Protein AF-A0A3P1X7G7-F1 (afdb_monomer)

Secondary structure (DSSP, 8-state):
--TTT----HHHHHHIIIIITTS-HHHHHHHHHHHHHHHHHHHHHHSS-HHHHHHHTTS-THHHHTTHHHHHHHHHTTS---SS--------HHHHHHHHHHHHHHHT-

Foldseek 3Di:
DFPPPPDDLPVLVVCCVPPPVPPDPVLSVLLSVLVVLLQLLCCLVPVDGPSVVCVVVVNDCVVVVVCLVQSLQCLVVVNHSDDPDPPVPPCDPVSVVSSVVSSVSVVSD

Structure (mmCIF, N/CA/C/O backbone):
data_AF-A0A3P1X7G7-F1
#
_entry.id   AF-A0A3P1X7G7-F1
#
loop_
_atom_site.group_PDB
_atom_site.id
_atom_site.type_symbol
_atom_site.label_atom_id
_atom_site.label_alt_id
_atom_site.label_comp_id
_atom_site.label_asym_id
_atom_site.label_entity_id
_atom_site.label_seq_id
_atom_site.pdbx_PDB_ins_code
_atom_site.Cartn_x
_atom_site.Cartn_y
_atom_site.Cartn_z
_atom_site.occupancy
_atom_site.B_iso_or_equiv
_atom_site.auth_seq_id
_atom_site.auth_comp_id
_atom_site.auth_asym_id
_atom_site.auth_atom_id
_atom_site.pdbx_PDB_model_num
ATOM 1 N N . MET A 1 1 ? 7.997 -4.837 9.562 1.00 46.66 1 MET A N 1
ATOM 2 C CA . MET A 1 1 ? 8.856 -6.016 9.390 1.00 46.66 1 MET A CA 1
ATOM 3 C C . MET A 1 1 ? 8.010 -7.213 9.747 1.00 46.66 1 MET A C 1
ATOM 5 O O . MET A 1 1 ? 7.397 -7.190 10.808 1.00 46.66 1 MET A O 1
ATOM 9 N N . ASP A 1 2 ? 7.872 -8.149 8.819 1.00 44.81 2 ASP A N 1
ATOM 10 C CA . ASP A 1 2 ? 7.512 -9.524 9.152 1.00 44.81 2 ASP A CA 1
ATOM 11 C C . ASP A 1 2 ? 8.649 -10.068 10.043 1.00 44.81 2 ASP A C 1
ATOM 13 O O . ASP A 1 2 ? 9.819 -9.821 9.739 1.00 44.81 2 ASP A O 1
ATOM 17 N N . LEU A 1 3 ? 8.308 -10.658 11.191 1.00 53.03 3 LEU A N 1
ATOM 18 C CA . LEU A 1 3 ? 9.283 -11.126 12.185 1.00 53.03 3 LEU A CA 1
ATOM 19 C C . LEU A 1 3 ? 9.887 -12.496 11.816 1.00 53.03 3 LEU A C 1
ATOM 21 O O . LEU A 1 3 ? 10.930 -12.857 12.345 1.00 53.03 3 LEU A O 1
ATOM 25 N N . GLU A 1 4 ? 9.248 -13.235 10.911 1.00 53.56 4 GLU A N 1
ATOM 26 C CA . GLU A 1 4 ? 9.609 -14.592 10.492 1.00 53.56 4 GLU A CA 1
ATOM 27 C C . GLU A 1 4 ? 10.506 -14.581 9.251 1.00 53.56 4 GLU A C 1
ATOM 29 O O . GLU A 1 4 ? 11.494 -15.306 9.184 1.00 53.56 4 GLU A O 1
ATOM 34 N N . THR A 1 5 ? 10.211 -13.741 8.259 1.00 48.88 5 THR A N 1
ATOM 35 C CA . THR A 1 5 ? 10.886 -13.856 6.961 1.00 48.88 5 THR A CA 1
ATOM 36 C C . THR A 1 5 ? 12.074 -12.923 6.789 1.00 48.88 5 THR A C 1
ATOM 38 O O . THR A 1 5 ? 12.920 -13.215 5.956 1.00 48.88 5 THR A O 1
ATOM 41 N N . SER A 1 6 ? 12.217 -11.826 7.548 1.00 51.91 6 SER A N 1
ATOM 42 C CA . SER A 1 6 ? 13.286 -10.812 7.345 1.00 51.91 6 SER A CA 1
ATOM 43 C C . SER A 1 6 ? 13.467 -10.352 5.883 1.00 51.91 6 SER A C 1
ATOM 45 O O . SER A 1 6 ? 14.451 -9.690 5.547 1.00 51.91 6 SER A O 1
ATOM 47 N N . LEU A 1 7 ? 12.529 -10.697 4.998 1.00 50.34 7 LEU A N 1
ATOM 48 C CA . LEU A 1 7 ? 12.603 -10.4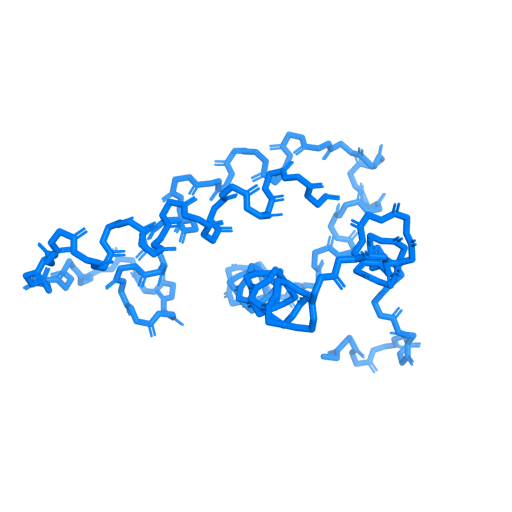17 3.580 1.00 50.34 7 LEU A CA 1
ATOM 49 C C . LEU A 1 7 ? 12.104 -8.986 3.368 1.00 50.34 7 LEU A C 1
ATOM 51 O O . LEU A 1 7 ? 11.130 -8.558 4.006 1.00 50.34 7 LEU A O 1
ATOM 55 N N . PRO A 1 8 ? 12.751 -8.212 2.481 1.00 56.00 8 PRO A N 1
ATOM 56 C CA . PRO A 1 8 ? 12.197 -6.938 2.057 1.00 56.00 8 PRO A CA 1
ATOM 57 C C . PRO A 1 8 ? 10.788 -7.172 1.503 1.00 56.00 8 PRO A C 1
ATOM 59 O O . PRO A 1 8 ? 10.510 -8.210 0.903 1.00 56.00 8 PRO A O 1
ATOM 62 N N . LEU A 1 9 ? 9.885 -6.210 1.713 1.00 68.75 9 LEU A N 1
ATOM 63 C CA . LEU A 1 9 ? 8.530 -6.294 1.175 1.00 68.75 9 LEU A CA 1
ATOM 64 C C . LEU A 1 9 ? 8.628 -6.415 -0.359 1.00 68.75 9 LEU A C 1
ATOM 66 O O . LEU A 1 9 ? 8.939 -5.437 -1.041 1.00 68.75 9 LEU A O 1
ATOM 70 N N . LEU A 1 10 ? 8.392 -7.625 -0.877 1.00 79.38 10 LEU A N 1
ATOM 71 C CA . LEU A 1 10 ? 8.611 -7.982 -2.281 1.00 79.38 10 LEU A CA 1
ATOM 72 C C . LEU A 1 10 ? 7.782 -7.096 -3.222 1.00 79.38 10 LEU A C 1
ATOM 74 O O . LEU A 1 10 ? 8.317 -6.511 -4.162 1.00 79.38 10 LEU A O 1
ATOM 78 N N . TYR A 1 11 ? 6.486 -6.948 -2.933 1.00 84.25 11 TYR A N 1
ATOM 79 C CA . TYR A 1 11 ? 5.571 -6.189 -3.784 1.00 84.25 11 TYR A CA 1
ATOM 80 C C . TYR A 1 11 ? 5.856 -4.677 -3.776 1.00 84.25 11 TYR A C 1
ATOM 82 O O . TYR A 1 11 ? 5.939 -4.100 -4.857 1.00 84.25 11 TYR A O 1
ATOM 90 N N . PRO A 1 12 ? 6.079 -3.997 -2.631 1.00 85.44 12 PRO A N 1
ATOM 91 C CA . PRO A 1 12 ? 6.440 -2.576 -2.626 1.00 85.44 12 PRO A CA 1
ATOM 92 C C . PRO A 1 12 ? 7.748 -2.280 -3.358 1.00 85.44 12 PRO A C 1
ATOM 94 O O . PRO A 1 12 ? 7.844 -1.260 -4.040 1.00 85.44 12 PRO A O 1
ATOM 97 N N . LEU A 1 13 ? 8.741 -3.172 -3.255 1.00 85.94 13 LEU A N 1
ATOM 98 C CA . LEU A 1 13 ? 9.977 -3.051 -4.028 1.00 85.94 13 LEU A CA 1
ATOM 99 C C . LEU A 1 13 ? 9.696 -3.165 -5.530 1.00 85.94 13 LEU A C 1
ATOM 101 O O . LEU A 1 13 ? 10.176 -2.343 -6.309 1.00 85.94 13 LEU A O 1
ATOM 105 N N . ARG A 1 14 ? 8.886 -4.150 -5.932 1.00 86.12 14 ARG A N 1
ATOM 106 C CA . ARG A 1 14 ? 8.488 -4.345 -7.328 1.00 86.12 14 ARG A CA 1
ATOM 107 C C . ARG A 1 14 ? 7.753 -3.125 -7.886 1.00 86.12 14 ARG A C 1
ATOM 109 O O . ARG A 1 14 ? 8.146 -2.607 -8.925 1.00 86.12 14 ARG A O 1
ATOM 116 N N . TYR A 1 15 ? 6.767 -2.613 -7.152 1.00 86.88 15 TYR A N 1
ATOM 117 C CA . TYR A 1 15 ? 6.032 -1.400 -7.510 1.00 86.88 15 TYR A CA 1
ATOM 118 C C . TYR A 1 15 ? 6.955 -0.189 -7.676 1.00 86.88 15 TYR A C 1
ATOM 120 O O . TYR A 1 15 ? 6.809 0.594 -8.616 1.00 86.88 15 TYR A O 1
ATOM 128 N N . HIS A 1 16 ? 7.944 -0.043 -6.790 1.00 84.81 16 HIS A N 1
ATOM 129 C CA . HIS A 1 16 ? 8.911 1.037 -6.901 1.00 84.81 16 HIS A CA 1
ATOM 130 C C . HIS A 1 16 ? 9.701 0.965 -8.212 1.00 84.81 16 HIS A C 1
ATOM 132 O O . HIS A 1 16 ? 9.773 1.959 -8.935 1.00 84.81 16 HIS A O 1
ATOM 138 N N . ILE A 1 17 ? 10.255 -0.207 -8.526 1.00 87.62 17 ILE A N 1
ATOM 139 C CA . ILE A 1 17 ? 11.065 -0.425 -9.729 1.00 87.62 17 ILE A CA 1
ATOM 140 C C . ILE A 1 17 ? 10.227 -0.209 -10.996 1.00 87.62 17 ILE A C 1
ATOM 142 O O . ILE A 1 17 ? 10.658 0.517 -11.890 1.00 87.62 17 ILE A O 1
ATOM 146 N N . ASP A 1 18 ? 9.022 -0.777 -11.048 1.00 88.12 18 ASP A N 1
ATOM 147 C CA . ASP A 1 18 ? 8.208 -0.801 -12.267 1.00 88.12 18 ASP A CA 1
ATOM 148 C C . ASP A 1 18 ? 7.476 0.530 -12.526 1.00 88.12 18 ASP A C 1
ATOM 150 O O . ASP A 1 18 ? 7.298 0.930 -13.679 1.00 88.12 18 ASP A O 1
ATOM 154 N N . HIS A 1 19 ? 7.062 1.252 -11.475 1.00 86.94 19 HIS A N 1
ATOM 155 C CA . HIS A 1 19 ? 6.146 2.396 -11.612 1.00 86.94 19 HIS A CA 1
ATOM 156 C C . HIS A 1 19 ? 6.668 3.724 -11.053 1.00 86.94 19 HIS A C 1
ATOM 158 O O . HIS A 1 19 ? 6.198 4.790 -11.477 1.00 86.94 19 HIS A O 1
ATOM 164 N N . LEU A 1 20 ? 7.625 3.698 -10.119 1.00 88.62 20 LEU A N 1
ATOM 165 C CA . LEU A 1 20 ? 8.095 4.903 -9.426 1.00 88.62 20 LEU A CA 1
ATOM 166 C C . LEU A 1 20 ? 9.522 5.319 -9.784 1.00 88.62 20 LEU A C 1
ATOM 168 O O . LEU A 1 20 ? 9.811 6.508 -9.679 1.00 88.62 20 LEU A O 1
ATOM 172 N N . ALA A 1 21 ? 10.388 4.409 -10.232 1.00 88.75 21 ALA A N 1
ATOM 173 C CA . ALA A 1 21 ? 11.820 4.666 -10.422 1.00 88.75 21 ALA A CA 1
ATOM 174 C C . ALA A 1 21 ? 12.126 5.911 -11.280 1.00 88.75 21 ALA A C 1
ATOM 176 O O . ALA A 1 21 ? 13.067 6.648 -10.996 1.00 88.75 21 ALA A O 1
ATOM 177 N N . PHE A 1 22 ? 11.285 6.196 -12.282 1.00 90.69 22 PHE A N 1
ATOM 178 C CA . PHE A 1 22 ? 11.432 7.345 -13.189 1.00 90.69 22 PHE A CA 1
ATOM 179 C C . PHE A 1 22 ? 10.556 8.558 -12.828 1.00 90.69 22 PHE A C 1
ATOM 181 O O . PHE A 1 22 ? 10.478 9.528 -13.583 1.00 90.69 22 PHE A O 1
ATOM 188 N N . ARG A 1 23 ? 9.852 8.524 -11.691 1.00 90.94 23 ARG A N 1
ATOM 189 C CA . ARG A 1 23 ? 9.056 9.655 -11.186 1.00 90.94 23 ARG A CA 1
ATOM 190 C C . ARG A 1 23 ? 9.928 10.616 -10.383 1.00 90.94 23 ARG A C 1
ATOM 192 O O . ARG A 1 23 ? 11.010 10.258 -9.932 1.00 90.94 23 ARG A O 1
ATOM 199 N N . SER A 1 24 ? 9.441 11.837 -10.156 1.00 93.88 24 SER A N 1
ATOM 200 C CA . SER A 1 24 ? 10.130 12.784 -9.272 1.00 93.88 24 SER A CA 1
ATOM 201 C C . SER A 1 24 ? 10.230 12.234 -7.847 1.00 93.88 24 SER A C 1
ATOM 203 O O . SER A 1 24 ? 9.322 11.542 -7.385 1.00 93.88 24 SER A O 1
ATOM 205 N N . LEU A 1 25 ? 11.294 12.590 -7.122 1.00 92.31 25 LEU A N 1
ATOM 206 C CA . LEU A 1 25 ? 11.528 12.097 -5.760 1.00 92.31 25 LEU A CA 1
ATOM 207 C C . LEU A 1 25 ? 10.346 12.378 -4.817 1.00 92.31 25 LEU A C 1
ATOM 209 O O . LEU A 1 25 ? 9.994 11.525 -4.005 1.00 92.31 25 LEU A O 1
ATOM 213 N N . SER A 1 26 ? 9.681 13.534 -4.955 1.00 91.19 26 SER A N 1
ATOM 214 C CA . SER A 1 26 ? 8.493 13.837 -4.146 1.00 91.19 26 SER A CA 1
ATOM 215 C C . SER A 1 26 ? 7.327 12.893 -4.453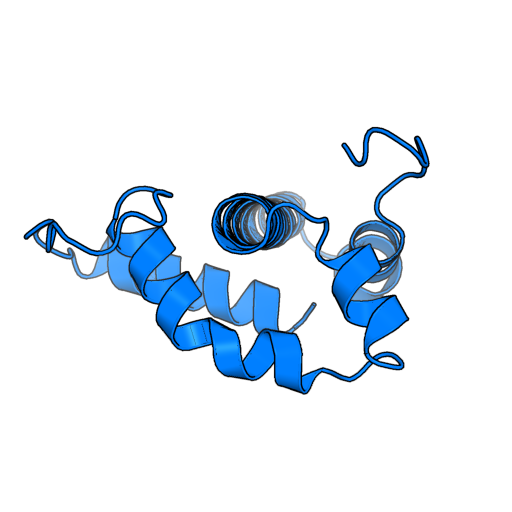 1.00 91.19 26 SER A C 1
ATOM 217 O O . SER A 1 26 ? 6.643 12.451 -3.535 1.00 91.19 26 SER A O 1
ATOM 219 N N . THR A 1 27 ? 7.138 12.518 -5.722 1.00 89.88 27 THR A N 1
ATOM 220 C CA . THR A 1 27 ? 6.099 11.567 -6.138 1.00 89.88 27 THR A CA 1
ATOM 221 C C . THR A 1 27 ? 6.420 10.159 -5.649 1.00 89.88 27 THR A C 1
ATOM 223 O O . THR A 1 27 ? 5.530 9.471 -5.147 1.00 89.88 27 THR A O 1
ATOM 226 N N . GLN A 1 28 ? 7.688 9.741 -5.746 1.00 90.38 28 GLN A N 1
ATOM 227 C CA . GLN A 1 28 ? 8.150 8.465 -5.195 1.00 90.38 28 GLN A CA 1
ATOM 228 C C . GLN A 1 28 ? 7.882 8.404 -3.688 1.00 90.38 28 GLN A C 1
ATOM 230 O O . GLN A 1 28 ? 7.237 7.472 -3.213 1.00 90.38 28 GLN A O 1
ATOM 235 N N . SER A 1 29 ? 8.307 9.434 -2.951 1.00 92.19 29 SER A N 1
ATOM 236 C CA . SER A 1 29 ? 8.129 9.535 -1.501 1.00 92.19 29 SER A CA 1
ATOM 237 C C . SER A 1 29 ? 6.652 9.523 -1.100 1.00 92.19 29 SER A C 1
ATOM 239 O O . SER A 1 29 ? 6.263 8.727 -0.250 1.00 92.19 29 SER A O 1
ATOM 241 N N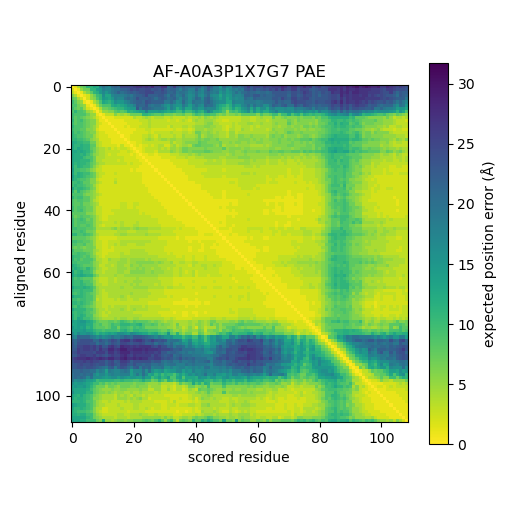 . ALA A 1 30 ? 5.803 10.326 -1.750 1.00 90.50 30 ALA A N 1
ATOM 242 C CA . ALA A 1 30 ? 4.371 10.373 -1.455 1.00 90.50 30 ALA A CA 1
ATOM 243 C C . ALA A 1 30 ? 3.665 9.031 -1.727 1.00 90.50 30 ALA A C 1
ATOM 245 O O . ALA A 1 30 ? 2.833 8.590 -0.928 1.00 90.50 30 ALA A O 1
ATOM 246 N N . SER A 1 31 ? 4.017 8.358 -2.825 1.00 90.69 31 SER A N 1
ATOM 247 C CA . SER A 1 31 ? 3.430 7.062 -3.189 1.00 90.69 31 SER A CA 1
ATOM 248 C C . SER A 1 31 ? 3.870 5.968 -2.214 1.00 90.69 31 SER A C 1
ATOM 250 O O . SER A 1 31 ? 3.027 5.276 -1.647 1.00 90.69 31 SER A O 1
ATOM 252 N N . LEU A 1 32 ? 5.171 5.874 -1.917 1.00 91.50 32 LEU A N 1
ATOM 253 C CA . LEU A 1 32 ? 5.705 4.913 -0.945 1.00 91.50 32 LEU A CA 1
ATOM 254 C C . LEU A 1 32 ? 5.171 5.156 0.469 1.00 91.50 32 LEU A C 1
ATOM 256 O O . LEU A 1 32 ? 4.890 4.202 1.189 1.00 91.50 32 LEU A O 1
ATOM 260 N N . GLN A 1 33 ? 4.974 6.415 0.861 1.00 93.00 33 GLN A N 1
ATOM 261 C CA . GLN A 1 33 ? 4.358 6.750 2.142 1.00 93.00 33 GLN A CA 1
ATOM 262 C C . GLN A 1 33 ? 2.907 6.252 2.220 1.00 93.00 33 GLN A C 1
ATOM 264 O O . GLN A 1 33 ? 2.474 5.776 3.268 1.00 93.00 33 GLN A O 1
ATOM 269 N N . SER A 1 34 ? 2.166 6.324 1.113 1.00 92.38 34 SER A N 1
ATOM 270 C CA . SER A 1 34 ? 0.792 5.814 1.025 1.00 92.38 34 SER A CA 1
ATOM 271 C C . SER A 1 34 ? 0.753 4.290 1.149 1.00 92.38 34 SER A C 1
ATOM 273 O O . SER A 1 34 ? -0.009 3.762 1.959 1.00 92.38 34 SER A O 1
ATOM 275 N N . VAL A 1 35 ? 1.638 3.594 0.426 1.00 92.81 35 VAL A N 1
ATOM 276 C CA . VAL A 1 35 ? 1.806 2.133 0.523 1.00 92.81 35 VAL A CA 1
ATOM 277 C C . VAL A 1 35 ? 2.205 1.732 1.945 1.00 92.81 35 VAL A C 1
ATOM 279 O O . VAL A 1 35 ? 1.630 0.804 2.508 1.00 92.81 35 VAL A O 1
ATOM 282 N N . LYS A 1 36 ? 3.118 2.468 2.587 1.00 92.44 36 LYS A N 1
ATOM 283 C CA . LYS A 1 36 ? 3.489 2.236 3.990 1.00 92.44 36 LYS A CA 1
ATOM 284 C C . LYS A 1 36 ? 2.276 2.312 4.920 1.00 92.44 36 LYS A C 1
ATOM 286 O O . LYS A 1 36 ? 2.091 1.406 5.729 1.00 92.44 36 LYS A O 1
ATOM 291 N N . PHE A 1 37 ? 1.443 3.347 4.795 1.00 93.38 37 PHE A N 1
ATOM 292 C CA . PHE A 1 37 ? 0.240 3.477 5.621 1.00 93.38 37 PHE A CA 1
ATOM 293 C C . PHE A 1 37 ? -0.741 2.327 5.412 1.00 93.38 37 PHE A C 1
ATOM 295 O O . PHE A 1 37 ? -1.325 1.858 6.384 1.00 93.38 37 PHE A O 1
ATOM 302 N N . PHE A 1 38 ? -0.893 1.841 4.180 1.00 94.12 38 PHE A N 1
ATOM 303 C CA . PHE A 1 38 ? -1.730 0.677 3.902 1.00 94.12 38 PHE A CA 1
ATOM 304 C C . PHE A 1 38 ? -1.201 -0.594 4.577 1.00 94.12 38 PHE A C 1
ATOM 306 O O . PHE A 1 38 ? -1.964 -1.331 5.195 1.00 94.12 38 PHE A O 1
ATOM 313 N N . TYR A 1 39 ? 0.113 -0.823 4.551 1.00 92.62 39 TYR A N 1
ATOM 314 C CA . TYR A 1 39 ? 0.726 -1.959 5.247 1.00 92.62 39 TYR A CA 1
ATOM 315 C C . TYR A 1 39 ? 0.582 -1.864 6.770 1.00 92.62 39 TYR A C 1
ATOM 317 O O . TYR A 1 39 ? 0.382 -2.878 7.440 1.00 92.62 39 TYR A O 1
ATOM 325 N N . GLU A 1 40 ? 0.688 -0.659 7.331 1.00 92.75 40 GLU A N 1
ATOM 326 C CA . GLU A 1 40 ? 0.456 -0.421 8.757 1.00 92.75 40 GLU A CA 1
ATOM 327 C C . GLU A 1 40 ? -1.002 -0.684 9.138 1.00 92.75 40 GLU A C 1
ATOM 329 O O . GLU A 1 40 ? -1.238 -1.404 10.107 1.00 92.75 40 GLU A O 1
ATOM 334 N N . PHE A 1 41 ? -1.951 -0.177 8.347 1.00 94.19 41 PHE A N 1
ATOM 335 C CA . PHE A 1 41 ? -3.381 -0.462 8.473 1.00 94.19 41 PHE A CA 1
ATOM 336 C C . PHE A 1 41 ? -3.657 -1.968 8.449 1.00 94.19 41 PHE A C 1
ATOM 338 O O . PHE A 1 41 ? -4.275 -2.500 9.371 1.00 94.19 41 PHE A O 1
ATOM 345 N N . TRP A 1 42 ? -3.147 -2.666 7.431 1.00 94.31 42 TRP A N 1
ATOM 346 C CA . TRP A 1 42 ? -3.386 -4.093 7.242 1.00 94.31 42 TRP A CA 1
ATOM 347 C C . TRP A 1 42 ? -2.891 -4.902 8.435 1.00 94.31 42 TRP A C 1
ATOM 349 O O . TRP A 1 42 ? -3.616 -5.729 8.983 1.00 94.31 42 TRP A O 1
ATOM 359 N N . ARG A 1 43 ? -1.672 -4.607 8.897 1.00 91.38 43 ARG A N 1
ATOM 360 C CA . ARG A 1 43 ? -1.085 -5.266 10.064 1.00 91.38 43 ARG A CA 1
ATOM 361 C C . ARG A 1 43 ? -1.856 -4.963 11.345 1.00 91.38 43 ARG A C 1
ATOM 363 O O . ARG A 1 43 ? -2.016 -5.862 12.160 1.00 91.38 43 ARG A O 1
ATOM 370 N N . GLN A 1 44 ? -2.324 -3.728 11.538 1.00 91.00 44 GLN A N 1
ATOM 371 C CA . GLN A 1 44 ? -3.152 -3.380 12.697 1.00 91.00 44 GLN A CA 1
ATOM 372 C C . GLN A 1 44 ? -4.491 -4.133 12.691 1.00 91.00 44 GLN A C 1
ATOM 374 O O . GLN A 1 44 ? -4.944 -4.556 13.749 1.00 91.00 44 GLN A O 1
ATOM 379 N N . LYS A 1 45 ? -5.111 -4.317 11.518 1.00 92.00 45 LYS A N 1
ATOM 380 C CA . LYS A 1 45 ? -6.416 -4.979 11.382 1.00 92.00 45 LYS A CA 1
ATOM 381 C C . L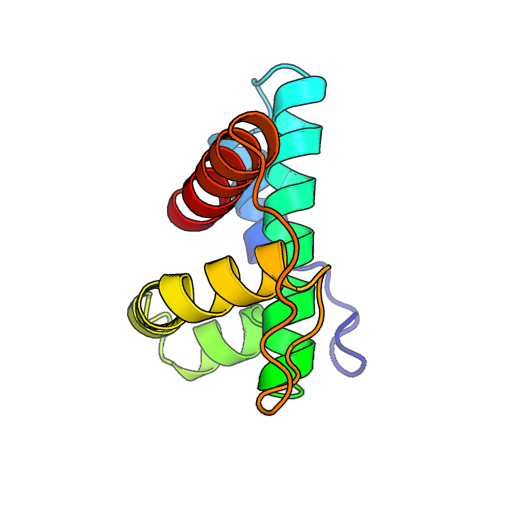YS A 1 45 ? -6.331 -6.508 11.446 1.00 92.00 45 LYS A C 1
ATOM 383 O O . LYS A 1 45 ? -7.156 -7.132 12.103 1.00 92.00 45 LYS A O 1
ATOM 388 N N . TYR A 1 46 ? -5.349 -7.101 10.771 1.00 91.00 46 TYR A N 1
ATOM 389 C CA . TYR A 1 46 ? -5.267 -8.549 10.540 1.00 91.00 46 TYR A CA 1
ATOM 390 C C . TYR A 1 46 ? -4.140 -9.250 11.306 1.00 91.00 46 TYR A C 1
ATOM 392 O 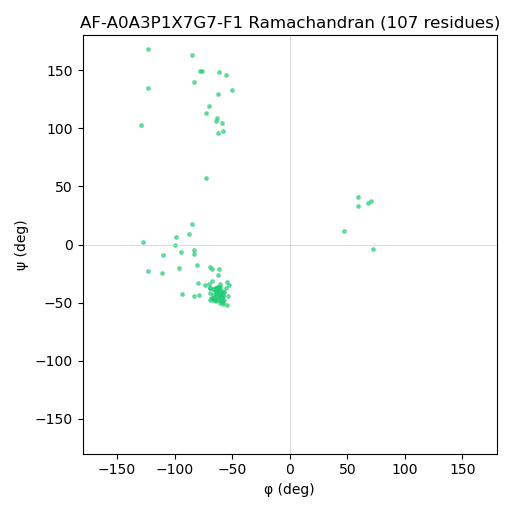O . TYR A 1 46 ? -4.058 -10.474 11.284 1.00 91.00 46 TYR A O 1
ATOM 400 N N . GLY A 1 47 ? -3.237 -8.506 11.949 1.00 89.38 47 GLY A N 1
ATOM 401 C CA . GLY A 1 47 ? -2.092 -9.065 12.678 1.00 89.38 47 GLY A CA 1
ATOM 402 C C . GLY A 1 47 ? -0.972 -9.633 11.794 1.00 89.38 47 GLY A C 1
ATOM 403 O O . GLY A 1 47 ? 0.074 -10.011 12.313 1.00 89.38 47 GLY A O 1
ATOM 404 N N . VAL A 1 48 ? -1.147 -9.654 10.469 1.00 89.75 48 VAL A N 1
ATOM 405 C CA . VAL A 1 48 ? -0.193 -10.202 9.488 1.00 89.75 48 VAL A CA 1
ATOM 406 C C . VAL A 1 48 ? 0.212 -9.158 8.444 1.00 89.75 48 VAL A C 1
ATOM 408 O O . VAL A 1 48 ? -0.377 -8.080 8.359 1.00 89.75 48 VAL A O 1
ATOM 411 N N . SER A 1 49 ? 1.247 -9.441 7.647 1.00 89.56 49 SER A N 1
ATOM 412 C CA . SER A 1 49 ? 1.653 -8.557 6.548 1.00 89.56 49 SER A CA 1
ATOM 413 C C . SER A 1 49 ? 0.702 -8.679 5.350 1.00 89.56 49 SER A C 1
ATOM 415 O O . SER A 1 49 ? 0.176 -9.757 5.076 1.00 89.56 49 SER A O 1
ATOM 417 N N . PHE A 1 50 ? 0.520 -7.593 4.591 1.00 91.00 50 PHE A N 1
ATOM 418 C CA . PHE A 1 50 ? -0.264 -7.652 3.353 1.00 91.00 50 PHE A CA 1
ATOM 419 C C . PHE A 1 50 ? 0.338 -8.637 2.339 1.00 91.00 50 PHE A C 1
ATOM 421 O O . PHE A 1 50 ? -0.402 -9.409 1.743 1.00 91.00 50 PHE A O 1
ATOM 428 N N . CYS A 1 51 ? 1.672 -8.680 2.196 1.00 89.44 51 CYS A N 1
ATOM 429 C CA . CYS A 1 51 ? 2.346 -9.645 1.317 1.00 89.44 51 CYS A CA 1
ATOM 430 C C . CYS A 1 51 ? 1.935 -11.091 1.626 1.00 89.44 51 CYS A C 1
ATOM 432 O O . CYS A 1 51 ? 1.667 -11.858 0.704 1.00 89.44 51 CYS A O 1
ATOM 434 N N . TYR A 1 52 ? 1.880 -11.446 2.915 1.00 88.69 52 TYR A N 1
ATOM 435 C CA . TYR A 1 52 ? 1.471 -12.774 3.360 1.00 88.69 52 TYR A CA 1
ATOM 436 C C . TYR A 1 52 ? 0.007 -13.057 3.018 1.00 88.69 52 TYR A C 1
ATOM 438 O O . TYR A 1 52 ? -0.295 -14.104 2.449 1.00 88.69 52 TYR A O 1
ATOM 446 N N . SER A 1 53 ? -0.901 -12.123 3.324 1.00 90.88 53 SER A N 1
ATOM 447 C CA . SER A 1 53 ? -2.324 -12.270 2.998 1.00 90.88 53 SER A CA 1
ATOM 448 C C . SER A 1 53 ? -2.556 -12.395 1.493 1.00 90.88 53 SER A C 1
ATOM 450 O O . SER A 1 53 ? -3.320 -13.255 1.069 1.00 90.88 53 SER A O 1
ATOM 452 N N . PHE A 1 54 ? -1.862 -11.588 0.689 1.00 90.75 54 PHE A N 1
ATOM 453 C CA . PHE A 1 54 ? -1.968 -11.614 -0.766 1.00 90.75 54 PHE A CA 1
ATOM 454 C C . PHE A 1 54 ? -1.478 -12.943 -1.339 1.00 90.75 54 PHE A C 1
ATOM 456 O O . PHE A 1 54 ? -2.217 -13.595 -2.071 1.00 90.75 54 PHE A O 1
ATOM 463 N N . TYR A 1 55 ? -0.301 -13.411 -0.918 1.00 89.38 55 TYR A N 1
ATOM 464 C CA . TYR A 1 55 ? 0.207 -14.728 -1.304 1.00 89.38 55 TYR A CA 1
ATOM 465 C C . TYR A 1 55 ? -0.748 -15.863 -0.894 1.00 89.38 55 TYR A C 1
ATOM 467 O O . TYR A 1 55 ? -1.084 -16.716 -1.709 1.00 89.38 55 TYR A O 1
ATOM 475 N N . SER A 1 56 ? -1.250 -15.837 0.345 1.00 89.44 56 SER A N 1
ATOM 476 C CA . SER A 1 56 ? -2.161 -16.866 0.876 1.00 89.44 56 SER A CA 1
ATOM 477 C C . SER A 1 56 ? -3.536 -16.874 0.199 1.00 89.44 56 SER A C 1
ATOM 479 O O . SER A 1 56 ? -4.240 -17.876 0.256 1.00 89.44 56 SER A O 1
ATOM 481 N N . SER A 1 57 ? -3.924 -15.764 -0.432 1.00 91.25 57 SER A N 1
ATOM 482 C CA . SER A 1 57 ? -5.172 -15.629 -1.194 1.00 91.25 57 SER A CA 1
ATOM 483 C C . SER A 1 57 ? -5.060 -16.059 -2.660 1.00 91.25 57 SER A C 1
ATOM 485 O O . SER A 1 57 ? -5.96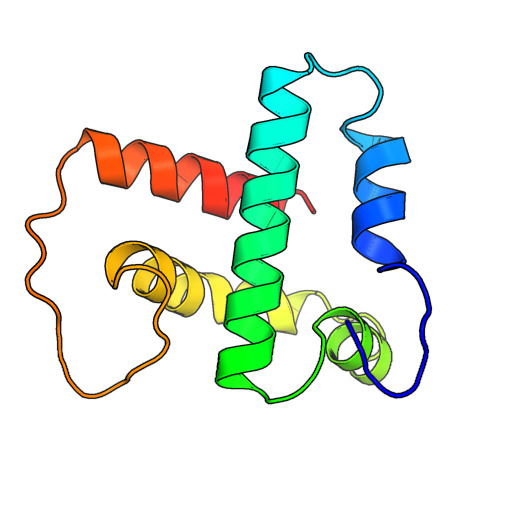8 -15.774 -3.434 1.00 91.25 57 SER A O 1
ATOM 487 N N . ASP A 1 58 ? -3.942 -16.680 -3.051 1.00 91.94 58 ASP A N 1
ATOM 488 C CA . ASP A 1 58 ? -3.586 -16.937 -4.451 1.00 91.94 58 ASP A CA 1
ATOM 489 C C . ASP A 1 58 ? -3.485 -15.646 -5.284 1.00 91.94 58 ASP A C 1
ATOM 491 O O . ASP A 1 58 ? -3.921 -15.564 -6.427 1.00 91.94 58 ASP A O 1
ATOM 495 N N . HIS A 1 59 ? -2.899 -14.603 -4.687 1.00 88.94 59 HIS A N 1
ATOM 496 C CA . HIS A 1 59 ? -2.716 -13.288 -5.311 1.00 88.94 59 HIS A CA 1
ATOM 497 C C . HIS A 1 59 ? -4.037 -12.628 -5.738 1.00 88.94 59 HIS A C 1
ATOM 499 O O . HIS A 1 59 ? -4.076 -11.886 -6.721 1.00 88.94 59 HIS A O 1
ATOM 505 N N . ASN A 1 60 ? -5.121 -12.864 -4.992 1.00 91.75 60 ASN A N 1
ATOM 506 C CA . ASN A 1 60 ? -6.411 -12.243 -5.257 1.00 91.75 60 ASN A CA 1
ATOM 507 C C . ASN A 1 60 ? -6.391 -10.746 -4.865 1.00 91.75 60 ASN A C 1
ATOM 509 O O . ASN A 1 60 ? -6.309 -10.433 -3.674 1.00 91.75 60 ASN A O 1
ATOM 513 N N . PRO A 1 61 ? -6.502 -9.798 -5.817 1.00 88.56 61 PRO A N 1
ATOM 514 C CA . PRO A 1 61 ? -6.485 -8.365 -5.514 1.00 88.56 61 PRO A CA 1
ATOM 515 C C . PRO A 1 61 ? -7.736 -7.887 -4.764 1.00 88.56 61 PRO A C 1
ATOM 517 O O . PRO A 1 61 ? -7.687 -6.849 -4.096 1.00 88.56 61 PRO A O 1
ATOM 520 N N . ASP A 1 62 ? -8.839 -8.640 -4.807 1.00 92.50 62 ASP A N 1
ATOM 521 C CA . ASP A 1 62 ? -10.101 -8.253 -4.170 1.00 92.50 62 ASP A CA 1
ATOM 522 C C . ASP A 1 62 ? -9.967 -8.113 -2.651 1.00 92.50 62 ASP A C 1
ATOM 524 O O . ASP A 1 62 ? -10.674 -7.304 -2.045 1.00 92.50 62 ASP A O 1
ATOM 528 N N . ILE A 1 63 ? -9.009 -8.821 -2.032 1.00 92.81 63 ILE A N 1
ATOM 529 C CA . ILE A 1 63 ? -8.732 -8.685 -0.596 1.00 92.81 63 ILE A CA 1
ATOM 530 C C . ILE A 1 63 ? -8.304 -7.254 -0.242 1.00 92.81 63 ILE A C 1
ATOM 532 O O . ILE A 1 63 ? -8.621 -6.765 0.838 1.00 92.81 63 ILE A O 1
ATOM 536 N N . ALA A 1 64 ? -7.585 -6.574 -1.142 1.00 91.62 64 ALA A N 1
ATOM 537 C CA . ALA A 1 64 ? -7.148 -5.196 -0.953 1.00 91.62 64 ALA A CA 1
ATOM 538 C C . ALA A 1 64 ? -8.256 -4.218 -1.346 1.00 91.62 64 ALA A C 1
ATOM 540 O O . ALA A 1 64 ? -8.531 -3.266 -0.615 1.00 91.62 64 ALA A O 1
ATOM 541 N N . VAL A 1 65 ? -8.916 -4.463 -2.483 1.00 91.19 65 VAL A N 1
ATOM 542 C CA . VAL A 1 65 ? -9.974 -3.589 -3.016 1.00 91.19 65 VAL A CA 1
ATOM 543 C C . VAL A 1 65 ? -11.144 -3.476 -2.038 1.00 91.19 65 VAL A C 1
ATOM 545 O O . VAL A 1 65 ? -11.599 -2.363 -1.761 1.00 91.19 65 VAL A O 1
ATOM 548 N N . GLY A 1 66 ? -11.581 -4.594 -1.449 1.00 91.88 66 GLY A N 1
ATOM 549 C CA . GLY A 1 66 ? -12.653 -4.617 -0.448 1.00 91.88 66 GLY A CA 1
ATOM 550 C C . GLY A 1 66 ? -12.334 -3.820 0.822 1.00 91.88 66 GLY A C 1
ATOM 551 O O . GLY A 1 66 ? -13.240 -3.377 1.525 1.00 91.88 66 GLY A O 1
ATOM 552 N N . GLU A 1 67 ? -11.053 -3.568 1.089 1.00 93.56 67 GLU A N 1
ATOM 553 C CA . GLU A 1 67 ? -10.570 -2.858 2.272 1.00 93.56 67 GLU A CA 1
ATOM 554 C C . GLU A 1 67 ? -10.358 -1.356 2.055 1.00 93.56 67 GLU A C 1
ATOM 556 O O . GLU A 1 67 ? -10.111 -0.627 3.017 1.00 93.56 67 GLU A O 1
ATOM 561 N N . MET A 1 68 ? -10.500 -0.848 0.827 1.00 92.50 68 MET A N 1
ATOM 562 C CA . MET A 1 68 ? -10.294 0.576 0.530 1.00 92.50 68 ME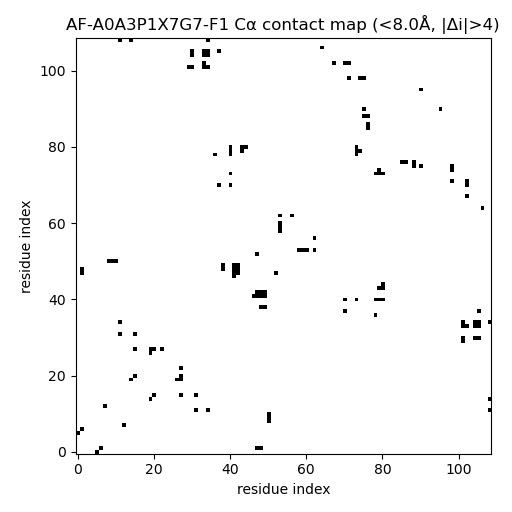T A CA 1
ATOM 563 C C . MET A 1 68 ? -11.196 1.525 1.345 1.00 92.50 68 MET A C 1
ATOM 565 O O . MET A 1 68 ? -10.677 2.536 1.827 1.00 92.50 68 MET A O 1
ATOM 569 N N . PRO A 1 69 ? -12.495 1.235 1.583 1.00 90.19 69 PRO A N 1
ATOM 570 C CA . PRO A 1 69 ? -13.325 2.073 2.454 1.00 90.19 69 PRO A CA 1
ATOM 571 C C . PRO A 1 69 ? -12.827 2.099 3.906 1.00 90.19 69 PRO A C 1
ATOM 573 O O . PRO A 1 69 ? -12.788 3.156 4.533 1.00 90.19 69 PRO A O 1
ATOM 576 N N . ALA A 1 70 ? -12.387 0.954 4.437 1.00 90.06 70 ALA A N 1
ATOM 577 C CA . ALA A 1 70 ? -11.839 0.868 5.790 1.00 90.06 70 ALA A CA 1
ATOM 578 C C . ALA A 1 70 ? -10.482 1.582 5.897 1.00 90.06 70 ALA A C 1
ATOM 580 O O . ALA A 1 70 ? -10.212 2.269 6.883 1.00 90.06 70 ALA A O 1
ATOM 581 N N . PHE A 1 71 ? -9.652 1.482 4.858 1.00 91.62 71 PHE A N 1
ATOM 582 C CA . PHE A 1 71 ? -8.398 2.217 4.765 1.00 91.62 71 PHE A CA 1
ATOM 583 C C . PHE A 1 71 ? -8.624 3.736 4.696 1.00 91.62 71 PHE A C 1
ATOM 585 O O . PHE A 1 71 ? -7.890 4.492 5.331 1.00 91.62 71 PHE A O 1
ATOM 592 N N . TRP A 1 72 ? -9.663 4.202 3.997 1.00 89.50 72 TRP A N 1
ATOM 593 C CA . TRP A 1 72 ? -10.053 5.615 4.015 1.00 89.50 72 TRP A CA 1
ATOM 594 C C . TRP A 1 72 ? -10.370 6.089 5.438 1.00 89.50 72 TRP A C 1
ATOM 596 O O . TRP A 1 72 ? -9.800 7.077 5.898 1.00 89.50 72 TRP A O 1
ATOM 606 N N . MET A 1 73 ? -11.207 5.345 6.168 1.00 87.00 73 MET A N 1
ATOM 607 C CA . MET A 1 73 ? -11.537 5.675 7.561 1.00 87.00 73 MET A CA 1
ATOM 608 C C . MET A 1 73 ? -10.300 5.658 8.468 1.00 87.00 73 MET A C 1
ATOM 610 O O . MET A 1 73 ? -10.144 6.526 9.323 1.00 87.00 73 MET A O 1
ATOM 614 N N . TYR A 1 74 ? -9.376 4.719 8.256 1.00 89.25 74 TYR A N 1
ATOM 615 C CA . TYR A 1 74 ? -8.088 4.685 8.954 1.00 89.25 74 TYR A CA 1
ATOM 616 C C . TYR A 1 74 ? -7.262 5.959 8.724 1.00 89.25 74 TYR A C 1
ATOM 618 O O . TYR A 1 74 ? -6.639 6.472 9.658 1.00 89.25 74 TYR A O 1
ATOM 626 N N . LEU A 1 75 ? -7.259 6.498 7.501 1.00 88.44 75 LEU A N 1
ATOM 627 C CA . LEU A 1 75 ? -6.580 7.758 7.195 1.00 88.44 75 LEU A CA 1
ATOM 628 C C . LEU A 1 75 ? -7.239 8.955 7.902 1.00 88.44 75 LEU A C 1
ATOM 630 O O . LEU A 1 75 ? -6.519 9.827 8.390 1.00 88.44 75 LEU A O 1
ATOM 634 N N . GLU A 1 76 ? -8.570 8.982 7.995 1.00 84.81 76 GLU A N 1
ATOM 635 C CA . GLU A 1 76 ? -9.324 10.038 8.692 1.00 84.81 76 GLU A CA 1
ATOM 636 C C . GLU A 1 76 ? -9.159 9.982 10.219 1.00 84.81 76 GLU A C 1
ATOM 638 O O . GLU A 1 76 ? -9.079 11.021 10.881 1.00 84.81 76 GLU A O 1
ATOM 643 N N . ASN A 1 77 ? -9.028 8.775 10.775 1.00 82.94 77 ASN A N 1
ATOM 644 C CA . ASN A 1 77 ? -8.866 8.518 12.208 1.00 82.94 77 ASN A CA 1
ATOM 645 C C . ASN A 1 77 ? -7.410 8.628 12.696 1.00 82.94 77 ASN A C 1
ATOM 647 O O . ASN A 1 77 ? -7.068 8.123 13.764 1.00 82.94 77 ASN A O 1
ATOM 651 N N . GLY A 1 78 ? -6.526 9.266 11.924 1.00 82.88 78 GLY A N 1
ATOM 652 C CA . GLY A 1 78 ? -5.137 9.473 12.336 1.00 82.88 78 GLY A CA 1
ATOM 653 C C . GLY A 1 78 ? -4.322 8.180 12.417 1.00 82.88 78 GLY A C 1
ATOM 654 O O . GLY A 1 78 ? -3.450 8.065 13.274 1.00 82.88 78 GLY A O 1
ATOM 655 N N . HIS A 1 79 ? -4.584 7.230 11.512 1.00 85.50 79 HIS A N 1
ATOM 656 C CA . HIS A 1 79 ? -3.866 5.957 11.384 1.00 85.50 79 HIS A CA 1
ATOM 657 C C . HIS A 1 79 ? -4.124 4.963 12.531 1.00 85.50 79 HIS A C 1
ATOM 659 O O . HIS A 1 79 ? -3.227 4.221 12.944 1.00 85.50 79 HIS A O 1
ATOM 665 N N . ASN A 1 80 ? -5.365 4.927 13.024 1.00 80.06 80 ASN A N 1
ATOM 666 C CA . ASN A 1 80 ? -5.831 3.980 14.033 1.00 80.06 80 ASN A CA 1
ATOM 667 C C . ASN A 1 80 ? -7.038 3.178 13.513 1.00 80.06 80 ASN A C 1
ATOM 669 O O . ASN A 1 80 ? -7.956 3.745 12.922 1.00 80.06 80 ASN A O 1
ATOM 673 N N . VAL A 1 81 ? -7.032 1.859 13.724 1.00 73.50 81 VAL A N 1
ATOM 674 C CA . VAL A 1 81 ? -8.089 0.931 13.267 1.00 73.50 81 VAL A CA 1
ATOM 675 C C . VAL A 1 81 ? -9.301 0.868 14.226 1.00 73.50 81 VAL A C 1
ATOM 677 O O . VAL A 1 81 ? -10.290 0.215 13.906 1.00 73.50 81 VAL A O 1
ATOM 680 N N . GLN A 1 82 ? -9.279 1.542 15.388 1.00 69.44 82 GLN A N 1
ATOM 681 C CA . GLN A 1 82 ? -10.350 1.467 16.399 1.00 69.44 82 GLN A CA 1
ATOM 682 C C . GLN A 1 82 ? -11.769 1.697 15.837 1.00 69.44 82 GLN A C 1
ATOM 684 O O . GLN A 1 82 ? -12.038 2.644 15.102 1.00 69.44 82 GLN A O 1
ATOM 689 N N . SER A 1 83 ? -12.682 0.804 16.241 1.00 57.44 83 SER A N 1
ATOM 690 C CA . SER A 1 83 ? -14.015 0.579 15.655 1.00 57.44 83 SER A CA 1
ATOM 691 C C . SER A 1 83 ? -15.171 1.250 16.418 1.00 57.44 83 SER A C 1
ATOM 693 O O . SER A 1 83 ? -16.326 1.131 16.016 1.00 57.44 83 SER A O 1
ATOM 695 N N . ASN A 1 84 ? -14.898 1.945 17.518 1.00 51.44 84 ASN A N 1
ATOM 696 C CA . ASN A 1 84 ? -15.921 2.364 18.482 1.00 51.44 84 ASN A CA 1
ATOM 697 C C . ASN A 1 84 ? -15.909 3.863 18.811 1.00 51.44 84 ASN A C 1
ATOM 699 O O . ASN A 1 84 ? -16.724 4.316 19.611 1.00 51.44 84 ASN A O 1
ATOM 703 N N . VAL A 1 85 ? -15.033 4.644 18.179 1.00 50.09 85 VAL A N 1
ATOM 704 C CA . VAL A 1 85 ? -15.013 6.101 18.315 1.00 50.09 85 VAL A CA 1
ATOM 705 C C . VAL A 1 85 ? -15.003 6.692 16.914 1.00 50.09 85 VAL A C 1
ATOM 707 O O . VAL A 1 85 ? -13.982 6.687 16.234 1.00 50.09 85 VAL A O 1
ATOM 710 N N . LEU A 1 86 ? -16.156 7.191 16.464 1.00 52.59 86 LEU A N 1
ATOM 711 C CA . LEU A 1 86 ? -16.198 8.139 15.355 1.00 52.59 86 LEU A CA 1
ATOM 712 C C . LEU A 1 86 ? -15.434 9.376 15.825 1.00 52.59 86 LEU A C 1
ATOM 714 O O . LEU A 1 86 ? -15.983 10.210 16.547 1.00 52.59 86 LEU A O 1
ATOM 718 N N . SER A 1 87 ? -14.152 9.478 15.473 1.00 48.97 87 SER A N 1
ATOM 719 C CA . SER A 1 87 ? -13.445 10.738 15.634 1.00 48.97 87 SER A CA 1
ATOM 720 C C . SER A 1 87 ? -14.140 11.722 14.708 1.00 48.97 87 SER A C 1
ATOM 722 O O . SER A 1 87 ? -14.009 11.639 13.488 1.00 48.97 87 SER A O 1
ATOM 724 N N . LEU A 1 88 ? -14.918 12.645 15.274 1.00 51.69 88 LEU A N 1
ATOM 725 C CA . LEU A 1 88 ? -15.472 13.778 14.542 1.00 51.69 88 LEU A CA 1
ATOM 726 C C . LEU A 1 88 ? -14.336 14.772 14.257 1.00 51.69 88 LEU A C 1
ATOM 728 O O . LEU A 1 88 ? -14.353 15.929 14.676 1.00 51.69 88 LEU A O 1
ATOM 732 N N . THR A 1 89 ? -13.291 14.303 13.582 1.00 53.50 89 THR A N 1
ATOM 733 C CA . THR A 1 89 ? -12.236 15.157 13.073 1.00 53.50 89 THR A CA 1
ATOM 734 C C . THR A 1 89 ? -12.873 15.945 11.942 1.00 53.50 89 THR A C 1
ATOM 736 O O . THR A 1 89 ? -13.372 15.371 10.977 1.00 53.50 89 THR A O 1
ATOM 739 N N . ARG A 1 90 ? -12.907 17.274 12.056 1.00 53.50 90 ARG A N 1
ATOM 740 C CA . ARG A 1 90 ? -13.397 18.153 10.990 1.00 53.50 90 ARG A CA 1
ATOM 741 C C . ARG A 1 90 ? -12.558 17.900 9.734 1.00 53.50 90 ARG A C 1
ATOM 743 O O . ARG A 1 90 ? -11.452 18.426 9.621 1.00 53.50 90 ARG A O 1
ATOM 750 N N . VAL A 1 91 ? -13.060 17.079 8.811 1.00 56.72 91 VAL A N 1
ATOM 751 C CA . VAL A 1 91 ? -12.382 16.786 7.545 1.00 56.72 91 VAL A CA 1
ATOM 752 C C . VAL A 1 91 ? -12.286 18.096 6.775 1.00 56.72 91 VAL A C 1
ATOM 754 O O . VAL A 1 91 ? -13.282 18.653 6.314 1.00 56.72 91 VAL A O 1
ATOM 757 N N . THR A 1 92 ? -11.079 18.642 6.674 1.00 60.00 92 THR A N 1
ATOM 758 C CA . THR A 1 92 ? -10.837 19.801 5.820 1.00 60.00 92 THR A CA 1
ATOM 759 C C . THR A 1 92 ? -10.738 19.324 4.371 1.00 60.00 92 THR A C 1
ATOM 761 O O . THR A 1 92 ? -10.271 18.218 4.088 1.00 60.00 92 THR A O 1
ATOM 764 N N . LYS A 1 93 ? -11.144 20.167 3.415 1.00 61.97 93 LYS A N 1
ATOM 765 C CA . LYS A 1 93 ? -11.075 19.849 1.976 1.00 61.97 93 LYS A CA 1
ATOM 766 C C . LYS A 1 93 ? -9.655 19.442 1.527 1.00 61.97 93 LYS A C 1
ATOM 768 O O . LYS A 1 93 ? -9.506 18.595 0.652 1.00 61.97 93 LYS A O 1
ATOM 773 N N . ALA A 1 94 ? -8.621 20.005 2.161 1.00 60.75 94 ALA A N 1
ATOM 774 C CA . ALA A 1 94 ? -7.215 19.670 1.919 1.00 60.75 94 ALA A CA 1
ATOM 775 C C . ALA A 1 94 ? -6.833 18.259 2.416 1.00 60.75 94 ALA A C 1
ATOM 777 O O . ALA A 1 94 ? -6.091 17.545 1.733 1.00 60.75 94 ALA A O 1
ATOM 778 N N . ASN A 1 95 ? -7.379 17.826 3.559 1.00 73.56 95 ASN A N 1
ATOM 779 C CA . ASN A 1 95 ? -7.176 16.471 4.077 1.00 73.56 95 ASN A CA 1
ATOM 780 C C . ASN A 1 95 ? -7.833 15.437 3.157 1.00 73.56 95 ASN A C 1
ATOM 782 O O . ASN A 1 95 ? -7.190 14.461 2.784 1.00 73.56 95 ASN A O 1
ATOM 786 N N . SER A 1 96 ? -9.058 15.710 2.696 1.00 77.50 96 SER A N 1
ATOM 787 C CA . SER A 1 96 ? -9.772 14.841 1.752 1.00 77.50 96 SER A CA 1
ATOM 788 C C . SER A 1 96 ? -9.007 14.652 0.435 1.00 77.50 96 SER A C 1
ATOM 790 O O . SER A 1 96 ? -8.822 13.518 0.002 1.00 77.50 96 SER A O 1
ATOM 792 N N . LEU A 1 97 ? -8.466 15.723 -0.164 1.00 83.62 97 LEU A N 1
ATOM 793 C CA . LEU A 1 97 ? -7.650 15.606 -1.382 1.00 83.62 97 LEU A CA 1
ATOM 794 C C . LEU A 1 97 ? -6.403 14.739 -1.151 1.00 83.62 97 LEU A C 1
ATOM 796 O O . LEU A 1 97 ? -6.063 13.895 -1.980 1.00 83.62 97 LEU A O 1
ATOM 800 N N . THR A 1 98 ? -5.741 14.930 -0.011 1.00 84.19 98 THR A N 1
ATOM 801 C CA . THR A 1 98 ? -4.556 14.149 0.361 1.00 84.19 98 THR A CA 1
ATOM 802 C C . THR A 1 98 ? -4.908 12.672 0.547 1.00 84.19 98 THR A C 1
ATOM 804 O O . THR A 1 98 ? -4.181 11.808 0.060 1.00 84.19 98 THR A O 1
ATOM 807 N N . HIS A 1 99 ? -6.029 12.361 1.200 1.00 86.00 99 HIS A N 1
ATOM 808 C CA . HIS A 1 99 ? -6.512 10.989 1.365 1.00 86.00 99 HIS A CA 1
ATOM 809 C C . HIS A 1 99 ? -6.861 10.341 0.023 1.00 86.00 99 HIS A C 1
ATOM 811 O O . HIS A 1 99 ? -6.421 9.222 -0.227 1.00 86.00 99 HIS A O 1
ATOM 817 N N . THR A 1 100 ? -7.508 11.065 -0.893 1.00 87.38 100 THR A N 1
ATOM 818 C CA . THR A 1 100 ? -7.769 10.585 -2.260 1.00 87.38 100 THR A CA 1
ATOM 819 C C . THR A 1 100 ? -6.488 10.232 -3.002 1.00 87.38 100 THR A C 1
ATOM 821 O O . THR A 1 100 ? -6.416 9.174 -3.623 1.00 87.38 100 THR A O 1
ATOM 824 N N . VAL A 1 101 ? -5.451 11.073 -2.924 1.00 87.44 101 VAL A N 1
ATOM 825 C CA . VAL A 1 101 ? -4.152 10.773 -3.553 1.00 87.44 101 VAL A CA 1
ATOM 826 C C . VAL A 1 101 ? -3.513 9.527 -2.933 1.00 87.44 101 VAL A C 1
ATOM 828 O O . VAL A 1 101 ? -2.969 8.704 -3.667 1.00 87.44 101 VAL A O 1
ATOM 831 N N . ARG A 1 102 ? -3.619 9.348 -1.611 1.00 87.69 102 ARG A N 1
ATOM 832 C CA . ARG A 1 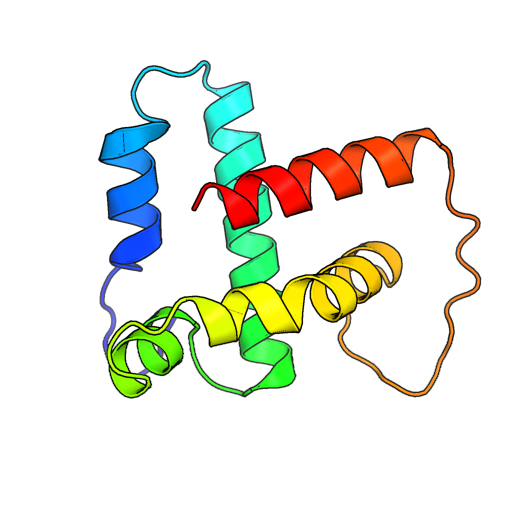102 ? -3.081 8.170 -0.912 1.00 87.69 102 ARG A CA 1
ATOM 833 C C . ARG A 1 102 ? -3.806 6.885 -1.296 1.00 87.69 102 ARG A C 1
ATOM 835 O O . ARG A 1 102 ? -3.148 5.908 -1.634 1.00 87.69 102 ARG A O 1
ATOM 842 N N . VAL A 1 103 ? -5.138 6.890 -1.294 1.00 89.25 103 VAL A N 1
ATOM 843 C CA . VAL A 1 103 ? -5.938 5.731 -1.722 1.00 89.25 103 VAL A CA 1
ATOM 844 C C . VAL A 1 103 ? -5.662 5.407 -3.184 1.00 89.25 103 VAL A C 1
ATOM 846 O O . VAL A 1 103 ? -5.407 4.255 -3.517 1.00 89.25 103 VAL A O 1
ATOM 849 N N . ARG A 1 104 ? -5.593 6.420 -4.054 1.00 89.94 104 ARG A N 1
ATOM 850 C CA . ARG A 1 104 ? -5.219 6.225 -5.458 1.00 89.94 104 ARG A CA 1
ATOM 851 C C . ARG A 1 104 ? -3.841 5.577 -5.605 1.00 89.94 104 ARG A C 1
ATOM 853 O O . ARG A 1 104 ? -3.689 4.694 -6.440 1.00 89.94 104 ARG A O 1
ATOM 860 N N . ALA A 1 105 ? -2.846 6.008 -4.831 1.00 87.50 105 ALA A N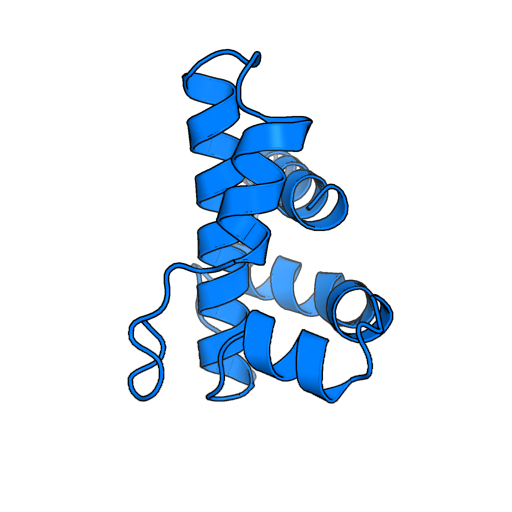 1
ATOM 861 C CA . ALA A 1 105 ? -1.513 5.410 -4.876 1.00 87.50 105 ALA A CA 1
ATOM 862 C C . ALA A 1 105 ? -1.532 3.924 -4.480 1.00 87.50 105 ALA A C 1
ATOM 864 O O . ALA A 1 105 ? -0.815 3.142 -5.089 1.00 87.50 105 ALA A O 1
ATOM 865 N N . VAL A 1 106 ? -2.378 3.537 -3.520 1.00 88.12 106 VAL A N 1
ATOM 866 C CA . VAL A 1 106 ? -2.556 2.135 -3.100 1.00 88.12 106 VAL A CA 1
ATOM 867 C C . VAL A 1 106 ? -3.330 1.314 -4.134 1.00 88.12 106 VAL A C 1
ATOM 869 O O . VAL A 1 106 ? -3.008 0.157 -4.335 1.00 88.12 106 VAL A O 1
ATOM 872 N N . ILE A 1 107 ? -4.305 1.898 -4.832 1.00 87.62 107 ILE A N 1
ATOM 873 C CA . ILE A 1 107 ? -5.017 1.214 -5.930 1.00 87.62 107 ILE A CA 1
ATOM 874 C C . ILE A 1 107 ? -4.092 0.961 -7.133 1.00 87.62 107 ILE A C 1
ATOM 876 O O . ILE A 1 107 ? -4.286 0.006 -7.875 1.00 87.62 107 ILE A O 1
ATOM 880 N N . HIS A 1 108 ? -3.110 1.836 -7.358 1.00 85.19 108 HIS A N 1
ATOM 881 C CA . HIS A 1 108 ? -2.111 1.662 -8.416 1.00 85.19 108 HIS A CA 1
ATOM 882 C C . HIS A 1 108 ? -0.941 0.746 -8.025 1.00 85.19 108 HIS A C 1
ATOM 884 O O . HIS A 1 108 ? -0.105 0.487 -8.891 1.00 85.19 108 HIS A O 1
ATOM 890 N N . PHE A 1 109 ? -0.845 0.351 -6.754 1.00 80.44 109 PHE A N 1
ATOM 891 C CA . PHE A 1 109 ? 0.160 -0.573 -6.232 1.00 80.44 109 PHE A CA 1
ATOM 892 C C . PHE A 1 109 ? -0.244 -2.020 -6.525 1.00 80.44 109 PHE A C 1
ATOM 894 O O . PHE A 1 109 ? 0.655 -2.773 -6.961 1.00 80.44 109 PHE A O 1
#

pLDDT: mean 81.88, std 14.47, range [44.81, 94.31]

Radius of gyration: 14.38 Å; Cα contacts (8 Å, |Δi|>4): 75; chains: 1; bounding box: 30×37×32 Å

Organism: Escherichia coli (NCBI:txid562)

Solvent-accessible surface area (backbone atoms only — not comparable to full-atom values): 6535 Å² total; per-residue (Å²): 129,64,89,85,70,77,62,75,65,63,64,66,51,50,41,37,65,77,73,28,68,90,47,57,70,67,56,36,50,53,38,52,52,26,43,49,52,49,43,52,49,40,27,72,73,69,75,44,55,52,71,57,54,31,58,75,54,76,64,45,64,60,72,56,62,74,37,49,70,60,51,50,52,21,62,70,51,75,73,43,81,74,88,84,63,87,70,84,62,82,80,44,74,69,54,51,53,52,49,52,53,30,52,50,39,47,74,73,95

Mean predicted aligned error: 7.37 Å

Sequence (109 aa):
MDLETSLPLLYPLRYHIDHLAFRSLSTQSASLQSVKFFYEFWRQKYGVSFCYSFYSSDHNPDIAVGEMPAFWMYLENGHNVQSNVLSLTRVTKANSLTHTVRVRAVIHF